Protein AF-A0A8E2W690-F1 (afdb_monomer)

pLDDT: mean 85.01, std 10.78, range [43.75, 97.69]

Sequence (102 aa):
MLWRWHQLIIEHADDLAAILTVEMGKPLAEAKSEVSHAAAYLQWYAKEANRIYGETIPPPSTDRGMLVIKQPIGVVGTITLRNFPASMVARKSHRHWRRAAP

Nearest PDB structures (foldseek):
  2w8n-assembly1_A  TM=9.877E-01  e=9.210E-08  Homo sapiens
  2w8p-assembly1_A  TM=9.748E-01  e=3.206E-07  Homo sapiens
  6fjx-assembly1_A  TM=9.584E-01  e=8.029E-05  Thermus thermophilus HB27
  6v0z-assembly1_B  TM=9.454E-01  e=9.166E-04  Homo sapiens
  2jg7-assembly1_A  TM=9.471E-01  e=9.727E-04  Acanthopagrus schlegelii

Secondary structure (DSSP, 8-state):
-HHHHHHHHHHTHHHHHHHHHHHH---HHHHHHHHHHHHHHHHHHHHHGGG---EEEPPSSTT--EEEEEEE---------SSSHHHHHHHHTS--EEEE--

Solvent-accessible surface area (backbone atoms only — not comparable to full-atom values): 6039 Å² total; per-residue (Å²): 110,48,55,59,52,24,49,53,45,62,76,42,32,66,61,53,11,50,51,46,18,71,78,68,70,46,59,56,71,58,27,39,52,39,47,52,51,18,29,49,42,31,47,50,48,48,60,49,68,80,62,78,67,61,50,78,48,89,50,97,48,96,88,56,86,41,61,34,46,69,42,73,72,68,92,80,90,86,89,72,64,80,92,48,52,61,34,47,50,38,61,62,74,70,85,51,71,40,87,44,74,124

Structure (mmCIF, N/CA/C/O backbone):
data_AF-A0A8E2W690-F1
#
_entry.id   AF-A0A8E2W690-F1
#
loop_
_atom_site.group_PDB
_atom_site.id
_atom_site.type_symbol
_atom_site.label_atom_id
_atom_site.label_alt_id
_atom_site.label_comp_id
_atom_site.label_asym_id
_atom_site.label_entity_id
_atom_site.label_seq_id
_atom_site.pdbx_PDB_ins_code
_atom_site.Cartn_x
_atom_site.Cartn_y
_atom_site.Cartn_z
_atom_site.occupancy
_atom_site.B_iso_or_equiv
_atom_site.auth_seq_id
_atom_site.auth_comp_id
_atom_site.auth_asym_id
_atom_site.auth_atom_id
_atom_site.pdbx_PDB_model_num
ATOM 1 N N . MET A 1 1 ? -7.197 -9.230 4.406 1.00 88.19 1 MET A N 1
ATOM 2 C CA . MET A 1 1 ? -7.278 -8.630 3.053 1.00 88.19 1 MET A CA 1
ATOM 3 C C . MET A 1 1 ? -6.104 -7.693 2.758 1.00 88.19 1 MET A C 1
ATOM 5 O O . MET A 1 1 ? -5.324 -8.029 1.881 1.00 88.19 1 MET A O 1
ATOM 9 N N . LEU A 1 2 ? -5.901 -6.599 3.514 1.00 90.88 2 LEU A N 1
ATOM 10 C CA . LEU A 1 2 ? -4.799 -5.637 3.280 1.00 90.88 2 LEU A CA 1
ATOM 11 C C . LEU A 1 2 ? -3.396 -6.269 3.289 1.00 90.88 2 LEU A C 1
ATOM 13 O O . LEU A 1 2 ? -2.558 -5.906 2.472 1.00 90.88 2 LEU A O 1
ATOM 17 N N . TRP A 1 3 ? -3.159 -7.261 4.154 1.00 92.56 3 TRP A N 1
ATOM 18 C CA . TRP A 1 3 ? -1.880 -7.979 4.180 1.00 92.56 3 TRP A CA 1
ATOM 19 C C . TRP A 1 3 ? -1.598 -8.745 2.888 1.00 92.56 3 TRP A C 1
ATOM 21 O O . TRP A 1 3 ? -0.496 -8.684 2.360 1.00 92.56 3 TRP A O 1
ATOM 31 N N . ARG A 1 4 ? -2.618 -9.413 2.339 1.00 93.88 4 ARG A N 1
ATOM 32 C CA . ARG A 1 4 ?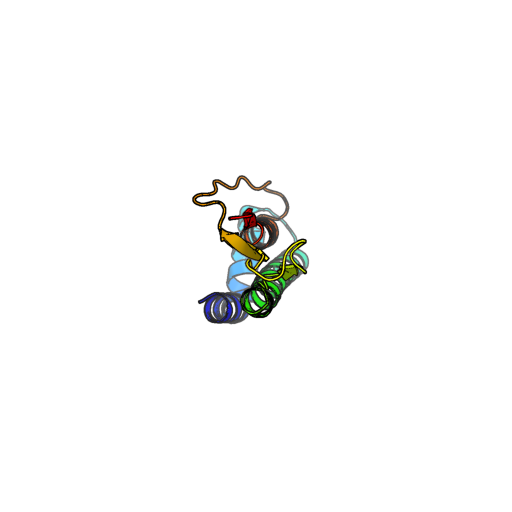 -2.510 -10.131 1.066 1.00 93.88 4 ARG A CA 1
ATOM 33 C C . ARG A 1 4 ? -2.243 -9.168 -0.087 1.00 93.88 4 ARG A C 1
ATOM 35 O O . ARG A 1 4 ? -1.438 -9.477 -0.950 1.00 93.88 4 ARG A O 1
ATOM 42 N N . TRP A 1 5 ? -2.875 -7.994 -0.072 1.00 92.56 5 TRP A N 1
ATOM 43 C CA . TRP A 1 5 ? -2.616 -6.968 -1.079 1.00 92.56 5 TRP A CA 1
ATOM 44 C C . TRP A 1 5 ? -1.178 -6.444 -1.000 1.00 92.56 5 TRP A C 1
ATOM 46 O O . TRP A 1 5 ? -0.504 -6.389 -2.020 1.00 92.56 5 TRP A O 1
ATOM 56 N N . HIS A 1 6 ? -0.674 -6.153 0.203 1.00 93.62 6 HIS A N 1
ATOM 57 C CA . HIS A 1 6 ? 0.735 -5.802 0.403 1.00 93.62 6 HIS A CA 1
ATOM 58 C C . HIS A 1 6 ? 1.684 -6.860 -0.185 1.00 93.62 6 HIS A C 1
A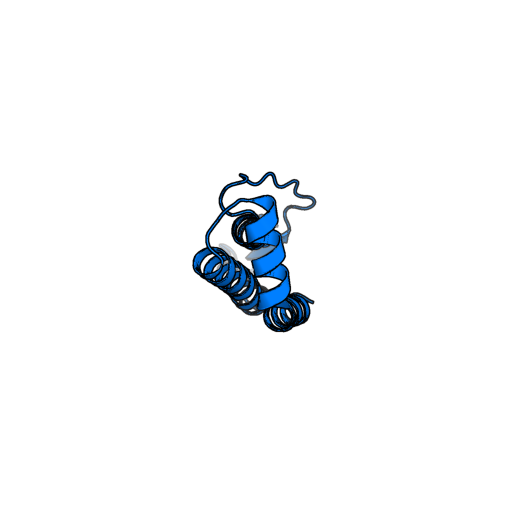TOM 60 O O . HIS A 1 6 ? 2.591 -6.498 -0.925 1.00 93.62 6 HIS A O 1
ATOM 66 N N . GLN A 1 7 ? 1.450 -8.149 0.094 1.00 96.00 7 GLN A N 1
ATOM 67 C CA . GLN A 1 7 ? 2.282 -9.237 -0.438 1.00 96.00 7 GLN A CA 1
ATOM 68 C C . GLN A 1 7 ? 2.283 -9.266 -1.971 1.00 96.00 7 GLN A C 1
ATOM 70 O O . GLN A 1 7 ? 3.351 -9.314 -2.565 1.00 96.00 7 GLN A O 1
ATOM 75 N N . LEU A 1 8 ? 1.113 -9.132 -2.605 1.00 96.38 8 LEU A N 1
ATOM 76 C CA . LEU A 1 8 ? 1.005 -9.100 -4.068 1.00 96.38 8 LEU A CA 1
ATOM 77 C C . LEU A 1 8 ? 1.736 -7.901 -4.691 1.00 96.38 8 LEU A C 1
ATOM 79 O O . LEU A 1 8 ? 2.330 -8.033 -5.754 1.00 96.38 8 LEU A O 1
ATOM 83 N N . ILE A 1 9 ? 1.726 -6.732 -4.041 1.00 94.88 9 ILE A N 1
ATOM 84 C CA . ILE A 1 9 ? 2.490 -5.574 -4.536 1.00 94.88 9 ILE A CA 1
ATOM 85 C C . ILE A 1 9 ? 3.996 -5.846 -4.472 1.00 94.88 9 ILE A C 1
ATOM 87 O O . ILE A 1 9 ? 4.710 -5.457 -5.389 1.00 94.88 9 ILE A O 1
ATOM 91 N N . ILE A 1 10 ? 4.479 -6.489 -3.405 1.00 96.06 10 ILE A N 1
ATOM 92 C CA . ILE A 1 10 ? 5.899 -6.842 -3.274 1.00 96.06 10 ILE A CA 1
ATOM 93 C C . ILE A 1 10 ? 6.294 -7.905 -4.304 1.00 96.06 10 ILE A C 1
ATOM 95 O O . ILE A 1 10 ? 7.332 -7.765 -4.942 1.00 96.06 10 ILE A O 1
ATOM 99 N N . GLU A 1 11 ? 5.458 -8.927 -4.492 1.00 97.69 11 GLU A N 1
ATOM 100 C CA . GLU A 1 11 ? 5.675 -10.003 -5.466 1.00 97.69 11 GLU A CA 1
ATOM 101 C C . GLU A 1 11 ? 5.787 -9.468 -6.901 1.00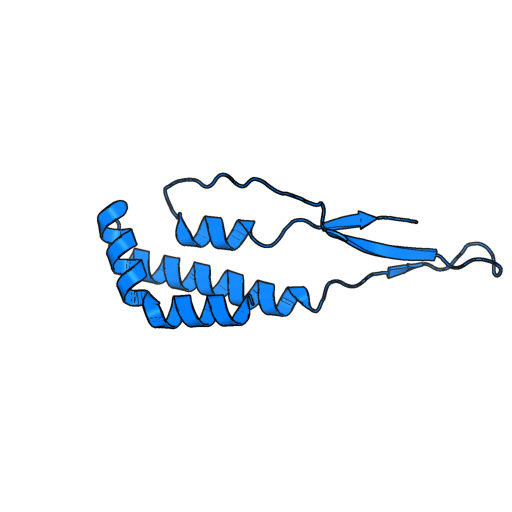 97.69 11 GLU A C 1
ATOM 103 O O . GLU A 1 11 ? 6.660 -9.895 -7.650 1.00 97.69 11 GLU A O 1
ATOM 108 N N . HIS A 1 12 ? 4.968 -8.475 -7.255 1.00 96.75 12 HIS A N 1
ATOM 109 C CA . HIS A 1 12 ? 4.937 -7.867 -8.589 1.00 96.75 12 HIS A CA 1
ATOM 110 C C . HIS A 1 12 ? 5.615 -6.489 -8.653 1.00 96.75 12 HIS A C 1
ATOM 112 O O . HIS A 1 12 ? 5.302 -5.681 -9.528 1.00 96.75 12 HIS A O 1
ATOM 118 N N . ALA A 1 13 ? 6.527 -6.178 -7.725 1.00 95.00 13 ALA A N 1
ATOM 119 C CA . ALA A 1 13 ? 7.071 -4.826 -7.595 1.00 95.00 13 ALA A CA 1
ATOM 120 C C . ALA A 1 13 ? 7.808 -4.342 -8.854 1.00 95.00 13 ALA A C 1
ATOM 122 O O . ALA A 1 13 ? 7.701 -3.170 -9.221 1.00 95.00 13 ALA A O 1
ATOM 123 N N . ASP A 1 14 ? 8.529 -5.243 -9.522 1.00 95.19 14 ASP A N 1
ATOM 124 C CA . ASP A 1 14 ? 9.287 -4.928 -10.732 1.00 95.19 14 ASP A CA 1
ATOM 125 C C . ASP A 1 14 ? 8.371 -4.662 -11.933 1.00 95.19 14 ASP A C 1
ATOM 127 O O . ASP A 1 14 ? 8.563 -3.662 -12.629 1.00 95.19 14 ASP A O 1
ATOM 131 N N . ASP A 1 15 ? 7.333 -5.481 -12.121 1.00 96.81 15 ASP A N 1
ATOM 132 C CA . ASP A 1 15 ? 6.340 -5.299 -13.185 1.00 96.81 15 ASP A CA 1
ATOM 133 C C . ASP A 1 15 ? 5.562 -3.991 -12.993 1.00 96.81 15 ASP A C 1
ATOM 135 O O . ASP A 1 15 ? 5.403 -3.196 -13.921 1.00 96.81 15 ASP A O 1
ATOM 139 N N . LEU A 1 16 ? 5.130 -3.716 -11.758 1.00 95.25 16 LEU A N 1
ATOM 140 C CA . LEU A 1 16 ? 4.430 -2.479 -11.407 1.00 95.25 16 LEU A CA 1
ATOM 141 C C . LEU A 1 16 ? 5.316 -1.246 -11.615 1.00 95.25 16 LEU A C 1
ATOM 143 O O . LEU A 1 16 ? 4.839 -0.218 -12.095 1.00 95.25 16 LEU A O 1
ATOM 147 N N . ALA A 1 17 ? 6.606 -1.335 -11.283 1.00 95.56 17 ALA A N 1
ATOM 148 C CA . ALA A 1 17 ? 7.545 -0.247 -11.523 1.00 95.56 17 ALA A CA 1
ATOM 149 C C . ALA A 1 17 ? 7.779 -0.016 -13.023 1.00 95.56 17 ALA A C 1
ATOM 151 O O . ALA A 1 17 ? 7.846 1.135 -13.451 1.00 95.56 17 ALA A O 1
ATOM 152 N N . ALA A 1 18 ? 7.854 -1.082 -13.825 1.00 96.31 18 ALA A N 1
ATOM 153 C CA . ALA A 1 18 ? 7.975 -0.978 -15.275 1.00 96.31 18 ALA A CA 1
ATOM 154 C C . ALA A 1 18 ? 6.749 -0.289 -15.895 1.00 96.31 18 ALA A C 1
ATOM 156 O O . ALA A 1 18 ? 6.912 0.649 -16.676 1.00 96.31 18 ALA A O 1
ATOM 157 N N . ILE A 1 19 ? 5.535 -0.682 -15.488 1.00 95.06 19 ILE A N 1
ATOM 158 C CA . ILE A 1 19 ? 4.287 -0.031 -15.917 1.00 95.06 19 ILE A CA 1
ATOM 159 C C . ILE A 1 19 ? 4.303 1.455 -15.542 1.00 95.06 19 ILE A C 1
ATOM 161 O O . ILE A 1 19 ? 4.107 2.306 -16.408 1.00 95.06 19 ILE A O 1
ATOM 165 N N . LEU A 1 20 ? 4.620 1.786 -14.284 1.00 93.19 20 LEU A N 1
ATOM 166 C CA . LEU A 1 20 ? 4.707 3.178 -13.830 1.00 93.19 20 LEU A CA 1
ATOM 167 C C . LEU A 1 20 ? 5.721 3.989 -14.638 1.00 93.19 20 LEU A C 1
ATOM 169 O O . LEU A 1 20 ? 5.455 5.141 -14.968 1.00 93.19 20 LEU A O 1
ATOM 173 N N . THR A 1 21 ? 6.877 3.415 -14.961 1.00 94.62 21 THR A N 1
ATOM 174 C CA . THR A 1 21 ? 7.880 4.077 -15.799 1.00 94.62 21 THR A CA 1
ATOM 175 C C . THR A 1 21 ? 7.358 4.333 -17.210 1.00 94.62 21 THR A C 1
ATOM 177 O O . THR A 1 21 ? 7.547 5.438 -17.714 1.00 94.62 21 THR A O 1
ATOM 180 N N . VAL A 1 22 ? 6.669 3.370 -17.829 1.00 94.75 22 VAL A N 1
ATOM 181 C CA . VAL A 1 22 ? 6.103 3.525 -19.180 1.00 94.75 22 VAL A CA 1
ATOM 182 C C . VAL A 1 22 ? 4.990 4.575 -19.208 1.00 94.75 22 VAL A C 1
ATOM 184 O O . VAL A 1 22 ? 4.961 5.412 -20.106 1.00 94.75 22 VAL A O 1
ATOM 187 N N . GLU A 1 23 ? 4.099 4.578 -18.218 1.00 91.62 23 GLU A N 1
ATOM 188 C 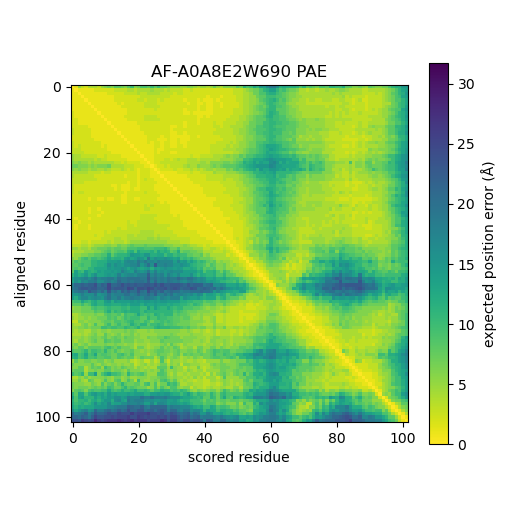CA . GLU A 1 23 ? 2.964 5.508 -18.171 1.00 91.62 23 GLU A CA 1
ATOM 189 C C . GLU A 1 23 ? 3.373 6.941 -17.795 1.00 91.62 23 GLU A C 1
ATOM 191 O O . GLU A 1 23 ? 2.797 7.912 -18.290 1.00 91.62 23 GLU A O 1
ATOM 196 N N . MET A 1 24 ? 4.354 7.088 -16.899 1.00 87.94 24 MET A N 1
ATOM 197 C CA . MET A 1 24 ? 4.720 8.381 -16.307 1.00 87.94 24 MET A CA 1
ATOM 198 C C . MET A 1 24 ? 6.003 8.990 -16.866 1.00 87.94 24 MET A C 1
ATOM 200 O O . MET A 1 24 ? 6.238 10.181 -16.662 1.00 87.94 24 MET A O 1
ATOM 204 N N . GLY A 1 25 ? 6.859 8.190 -17.503 1.00 89.75 25 GLY A N 1
ATOM 205 C CA . GLY A 1 25 ? 8.195 8.598 -17.940 1.00 89.75 25 GLY A CA 1
ATOM 206 C C . GLY A 1 25 ? 9.208 8.774 -16.802 1.00 89.75 25 GLY A C 1
ATOM 207 O O . GLY A 1 25 ? 10.278 9.338 -17.022 1.00 89.75 25 GLY A O 1
ATOM 208 N N . LYS A 1 26 ? 8.892 8.327 -15.577 1.00 90.62 26 LYS A N 1
ATOM 209 C CA . LYS A 1 26 ? 9.803 8.432 -14.426 1.00 90.62 26 LYS A CA 1
ATOM 210 C C . LYS A 1 26 ? 10.892 7.350 -14.465 1.00 90.62 26 LYS A C 1
ATOM 212 O O . LYS A 1 26 ? 10.603 6.232 -14.904 1.00 90.62 26 LYS A O 1
ATOM 217 N N . PRO A 1 27 ? 12.114 7.615 -13.964 1.00 95.25 27 PRO A N 1
ATOM 218 C CA . PRO A 1 27 ? 13.165 6.604 -13.895 1.00 95.25 27 PRO A CA 1
ATOM 219 C C . PRO A 1 27 ? 12.715 5.353 -13.130 1.00 95.25 27 PRO A C 1
ATOM 221 O O . PRO A 1 27 ? 12.051 5.456 -12.098 1.00 95.25 27 PRO A O 1
ATOM 224 N N . LEU A 1 28 ? 13.131 4.168 -13.588 1.00 93.81 28 LEU A N 1
ATOM 225 C CA . LEU A 1 28 ? 12.730 2.889 -12.984 1.00 93.81 28 LEU A CA 1
ATOM 226 C C . LEU A 1 28 ? 13.057 2.808 -11.485 1.00 93.81 28 LEU A C 1
ATOM 228 O O . LEU A 1 28 ? 12.274 2.278 -10.703 1.00 93.81 28 LEU A O 1
ATOM 232 N N . ALA A 1 29 ? 14.192 3.371 -11.066 1.00 93.81 29 ALA A N 1
ATOM 233 C CA . ALA A 1 29 ? 14.574 3.424 -9.656 1.00 93.81 29 ALA A CA 1
ATOM 234 C C . ALA A 1 29 ? 13.572 4.229 -8.805 1.00 93.81 29 ALA A C 1
ATOM 236 O O . ALA A 1 29 ? 13.227 3.820 -7.696 1.00 93.81 29 ALA A O 1
ATOM 237 N N . GLU A 1 30 ? 13.063 5.340 -9.340 1.00 92.69 30 GLU A N 1
ATOM 238 C CA . GLU A 1 30 ? 12.041 6.152 -8.678 1.00 92.69 30 GLU A CA 1
ATOM 239 C C . GLU A 1 30 ? 10.700 5.408 -8.629 1.00 92.69 30 GLU A C 1
ATOM 241 O O . GLU A 1 30 ? 10.062 5.356 -7.577 1.00 92.69 30 GLU A O 1
ATOM 246 N N . ALA A 1 31 ? 10.305 4.756 -9.729 1.00 93.06 31 ALA A N 1
ATOM 247 C CA . ALA A 1 31 ? 9.096 3.937 -9.778 1.00 93.06 31 ALA A CA 1
ATOM 248 C C . ALA A 1 31 ? 9.126 2.798 -8.742 1.00 93.06 31 ALA A C 1
ATOM 250 O O . ALA A 1 31 ? 8.162 2.620 -7.996 1.00 93.06 31 ALA A O 1
ATOM 251 N N . LYS A 1 32 ? 10.251 2.081 -8.613 1.00 94.25 32 LYS A N 1
ATOM 252 C CA . LYS A 1 32 ? 10.430 1.032 -7.593 1.00 94.25 32 LYS A CA 1
ATOM 253 C C . LYS A 1 32 ? 10.316 1.573 -6.168 1.00 94.25 32 LYS A C 1
ATOM 255 O O . LYS A 1 32 ? 9.695 0.935 -5.312 1.00 94.25 32 LYS A O 1
ATOM 260 N N . SER A 1 33 ? 10.886 2.752 -5.905 1.00 93.19 33 SER A N 1
ATOM 261 C CA . SER A 1 33 ? 10.743 3.417 -4.605 1.00 93.19 33 SER A CA 1
ATOM 262 C C . SER A 1 33 ? 9.279 3.756 -4.314 1.00 93.19 33 SER A C 1
ATOM 264 O O . SER A 1 33 ? 8.796 3.519 -3.206 1.00 93.19 33 SER A O 1
ATOM 266 N N . GLU A 1 34 ? 8.533 4.237 -5.310 1.00 93.75 34 GLU A N 1
ATOM 267 C CA . GLU A 1 34 ? 7.112 4.543 -5.153 1.00 93.75 34 GLU A CA 1
ATOM 268 C C . GLU A 1 34 ? 6.266 3.297 -4.853 1.00 93.75 34 GLU A C 1
ATOM 270 O O . GLU A 1 34 ? 5.456 3.322 -3.923 1.00 93.75 34 GLU A O 1
ATOM 275 N N . VAL A 1 35 ? 6.464 2.205 -5.597 1.00 94.25 35 VAL A N 1
ATOM 276 C CA . VAL A 1 35 ? 5.761 0.929 -5.368 1.00 94.25 35 VAL A CA 1
ATOM 277 C C . VAL A 1 35 ? 6.047 0.403 -3.961 1.00 94.25 35 VAL A C 1
ATOM 279 O O . VAL A 1 35 ? 5.128 0.015 -3.236 1.00 94.25 35 VAL A O 1
ATOM 282 N N . SER A 1 36 ? 7.308 0.475 -3.530 1.00 93.19 36 SER A N 1
ATOM 283 C CA . SER A 1 36 ? 7.717 0.074 -2.180 1.00 93.19 36 SER A CA 1
ATOM 284 C C . SER A 1 36 ? 7.037 0.926 -1.102 1.00 93.19 36 SER A C 1
ATOM 286 O O . SER A 1 36 ? 6.526 0.394 -0.113 1.00 93.19 36 SER A O 1
ATOM 288 N N . HIS A 1 37 ? 6.951 2.245 -1.303 1.00 91.62 37 HIS A N 1
ATOM 289 C CA . HIS A 1 37 ? 6.217 3.135 -0.402 1.00 91.62 37 HIS A CA 1
ATOM 290 C C . HIS A 1 37 ? 4.715 2.822 -0.364 1.00 91.62 37 HIS A C 1
ATOM 292 O O . HIS A 1 37 ? 4.116 2.811 0.714 1.00 91.62 37 HIS A O 1
ATOM 298 N N . ALA A 1 38 ? 4.098 2.528 -1.512 1.00 90.81 38 ALA A N 1
ATOM 299 C CA . ALA A 1 38 ? 2.697 2.119 -1.583 1.00 90.81 38 ALA A CA 1
ATOM 300 C C . ALA A 1 38 ? 2.446 0.829 -0.779 1.00 90.81 38 ALA A C 1
ATOM 302 O O . ALA A 1 38 ? 1.514 0.767 0.030 1.00 90.81 38 ALA A O 1
ATOM 303 N N . ALA A 1 39 ? 3.322 -0.169 -0.926 1.00 93.50 39 ALA A N 1
ATOM 304 C CA . ALA A 1 39 ? 3.264 -1.406 -0.155 1.00 93.50 39 ALA A CA 1
ATOM 305 C C . ALA A 1 39 ? 3.425 -1.152 1.354 1.00 93.50 39 ALA A C 1
ATOM 307 O O . ALA A 1 39 ? 2.697 -1.747 2.155 1.00 93.50 39 ALA A O 1
ATOM 308 N N . ALA A 1 40 ? 4.334 -0.258 1.754 1.00 91.62 40 ALA A N 1
ATOM 309 C CA . ALA A 1 40 ? 4.562 0.092 3.155 1.00 91.62 40 ALA A CA 1
ATOM 310 C C . ALA A 1 40 ? 3.320 0.719 3.811 1.00 91.62 40 ALA A C 1
ATOM 312 O O . ALA A 1 40 ? 2.973 0.355 4.939 1.00 91.62 40 ALA A O 1
ATOM 313 N N . TYR A 1 41 ? 2.597 1.590 3.095 1.00 90.75 41 TYR A N 1
ATOM 314 C CA . TYR A 1 41 ? 1.328 2.144 3.575 1.00 90.75 41 TYR A CA 1
ATOM 315 C C . TYR A 1 41 ? 0.306 1.044 3.876 1.00 90.75 41 TYR A C 1
ATOM 317 O O . TYR A 1 41 ? -0.245 1.007 4.976 1.00 90.75 41 TYR A O 1
ATOM 325 N N . LEU A 1 42 ? 0.095 0.105 2.948 1.00 90.62 42 LEU A N 1
ATOM 326 C CA . LEU A 1 42 ? -0.841 -1.006 3.154 1.00 90.62 42 LEU A CA 1
ATOM 327 C C . LEU A 1 42 ? -0.441 -1.903 4.326 1.00 90.62 42 LEU A C 1
ATOM 329 O O . LEU A 1 42 ? -1.304 -2.323 5.100 1.00 90.62 42 LEU A O 1
ATOM 333 N N . GLN A 1 43 ? 0.856 -2.172 4.487 1.00 92.81 43 GLN A N 1
ATOM 334 C CA . GLN A 1 43 ? 1.364 -2.927 5.627 1.00 92.81 43 GLN A CA 1
ATOM 335 C C . GLN A 1 43 ? 1.072 -2.207 6.949 1.00 92.81 43 GLN A C 1
ATOM 337 O O . GLN A 1 43 ? 0.639 -2.845 7.912 1.00 92.81 43 GLN A O 1
ATOM 342 N N . TRP A 1 44 ? 1.290 -0.893 7.010 1.00 90.19 44 TRP A N 1
ATOM 343 C CA . TRP A 1 44 ? 0.994 -0.112 8.207 1.00 90.19 44 TRP A CA 1
ATOM 344 C C . TRP A 1 44 ? -0.513 -0.104 8.501 1.00 90.19 44 TRP A C 1
ATOM 346 O O . TRP A 1 44 ? -0.915 -0.413 9.620 1.00 90.19 44 TRP A O 1
ATOM 356 N N . TYR A 1 45 ? -1.361 0.112 7.489 1.00 88.19 45 TYR A N 1
ATOM 357 C CA . TYR A 1 45 ? -2.822 0.090 7.641 1.00 88.19 45 TYR A CA 1
ATOM 358 C C . TYR A 1 45 ? -3.368 -1.267 8.071 1.00 88.19 45 TYR A C 1
ATOM 360 O O . TYR A 1 45 ? -4.304 -1.319 8.865 1.00 88.19 45 TYR A O 1
ATOM 368 N N . ALA A 1 46 ? -2.784 -2.366 7.592 1.00 89.19 46 ALA A N 1
ATOM 369 C CA . ALA A 1 46 ? -3.157 -3.706 8.032 1.00 89.19 46 ALA A CA 1
ATOM 370 C C . ALA A 1 46 ? -2.907 -3.908 9.534 1.00 89.19 46 ALA A C 1
ATOM 372 O O . ALA A 1 46 ? -3.699 -4.570 10.200 1.00 89.19 46 ALA A O 1
ATOM 373 N N . LYS A 1 47 ? -1.828 -3.322 10.069 1.00 87.69 47 LYS A N 1
ATOM 374 C CA . LYS A 1 47 ? -1.524 -3.351 11.507 1.00 87.69 47 LYS A CA 1
ATOM 375 C C . LYS A 1 47 ? -2.446 -2.416 12.288 1.00 87.69 47 LYS A C 1
ATOM 377 O O . LYS A 1 47 ? -2.940 -2.793 13.346 1.00 87.69 47 LYS A O 1
ATOM 382 N N . GLU A 1 48 ? -2.698 -1.225 11.753 1.00 86.94 48 GLU A N 1
ATOM 383 C CA . GLU A 1 48 ? -3.505 -0.204 12.421 1.00 86.94 48 GLU A CA 1
ATOM 384 C C . GLU A 1 48 ? -5.003 -0.531 12.442 1.00 86.94 48 GLU A C 1
ATOM 386 O O . GLU A 1 48 ? -5.707 -0.147 13.371 1.00 86.94 48 GLU A O 1
ATOM 391 N N . ALA A 1 49 ? -5.498 -1.313 11.479 1.00 84.19 49 ALA A N 1
ATOM 392 C CA . ALA A 1 49 ? -6.886 -1.774 11.452 1.00 84.19 49 ALA A CA 1
ATOM 393 C C . ALA A 1 49 ? -7.295 -2.535 12.729 1.00 84.19 49 ALA A C 1
ATOM 395 O O . ALA A 1 49 ? -8.451 -2.469 13.136 1.00 84.19 49 ALA A O 1
ATOM 396 N N . ASN A 1 50 ? -6.344 -3.198 13.396 1.00 82.44 50 ASN A N 1
ATOM 397 C CA . ASN A 1 50 ? -6.583 -3.912 14.653 1.00 82.44 50 ASN A CA 1
ATOM 398 C C . ASN A 1 50 ? -6.502 -3.009 15.901 1.00 82.44 50 ASN A C 1
ATOM 400 O O . ASN A 1 50 ? -6.679 -3.498 17.013 1.00 82.44 50 ASN A O 1
ATOM 404 N N . ARG A 1 51 ? -6.210 -1.710 15.741 1.00 84.19 51 ARG A N 1
ATOM 405 C CA . ARG A 1 51 ? -6.002 -0.742 16.836 1.00 84.19 51 ARG A CA 1
ATOM 406 C C . ARG A 1 51 ? -7.058 0.360 16.885 1.00 84.19 51 ARG A C 1
ATOM 408 O O . ARG A 1 51 ? -6.850 1.412 17.487 1.00 84.19 51 ARG A O 1
ATOM 415 N N . ILE A 1 52 ? -8.206 0.138 16.253 1.00 81.00 52 ILE A N 1
ATOM 416 C CA . ILE A 1 52 ? -9.330 1.075 16.294 1.00 81.00 52 ILE A CA 1
ATOM 417 C C . ILE A 1 52 ? -10.054 0.901 17.635 1.00 81.00 52 ILE A C 1
ATOM 419 O O . ILE A 1 52 ? -11.046 0.183 17.740 1.00 81.00 52 ILE A O 1
ATOM 423 N N . TYR A 1 53 ? -9.524 1.540 18.676 1.00 80.88 53 TYR A N 1
ATOM 424 C CA . TYR A 1 53 ? -10.091 1.490 20.020 1.00 80.88 53 TYR A CA 1
ATOM 425 C C . TYR A 1 53 ? -11.152 2.576 20.240 1.00 80.88 53 TYR A C 1
ATOM 427 O O . TYR A 1 53 ? -11.060 3.695 19.723 1.00 80.88 53 TYR A O 1
ATOM 435 N N . GLY A 1 54 ? -12.168 2.218 21.023 1.00 80.56 54 GLY A N 1
ATOM 436 C CA . GLY A 1 54 ? -13.076 3.164 21.664 1.00 80.56 54 GLY A CA 1
ATOM 437 C C . GLY A 1 54 ? -12.509 3.696 22.984 1.00 80.56 54 GLY A C 1
ATOM 438 O O . GLY A 1 54 ? -11.433 3.288 23.417 1.00 80.56 54 GLY A O 1
ATOM 439 N N . GLU A 1 55 ? -13.247 4.590 23.633 1.00 83.69 55 GLU A N 1
ATOM 440 C CA . GLU A 1 55 ? -12.908 5.148 24.949 1.00 83.69 55 GLU A CA 1
ATOM 441 C C . GLU A 1 55 ? -14.109 4.983 25.889 1.00 83.69 55 GLU A C 1
ATOM 443 O O . GLU A 1 55 ? -15.233 5.309 25.511 1.00 83.69 55 GLU A O 1
ATOM 448 N N . THR A 1 56 ? -13.889 4.506 27.115 1.00 81.69 56 THR A N 1
ATOM 449 C CA . THR A 1 56 ? -14.905 4.542 28.180 1.00 81.69 56 THR A CA 1
ATOM 450 C C . THR A 1 56 ? -14.670 5.790 29.019 1.00 81.69 56 THR A C 1
ATOM 452 O O . THR A 1 56 ? -13.563 6.000 29.515 1.00 81.69 56 THR A O 1
ATOM 455 N N . ILE A 1 57 ? -15.693 6.626 29.169 1.00 82.31 57 ILE A N 1
ATOM 456 C CA . ILE A 1 57 ? -15.606 7.896 29.896 1.00 82.31 57 ILE A CA 1
ATOM 457 C C . ILE A 1 57 ? -16.273 7.723 31.268 1.00 82.31 57 ILE A C 1
ATOM 459 O O . ILE A 1 57 ? -17.357 7.135 31.332 1.00 82.31 57 ILE A O 1
ATOM 463 N N . PRO A 1 58 ? -15.669 8.226 32.363 1.00 80.94 58 PRO A N 1
ATOM 464 C CA . PRO A 1 58 ? -16.321 8.251 33.665 1.00 80.94 58 PRO A CA 1
ATOM 465 C C . PRO A 1 58 ? -17.654 9.015 33.589 1.00 80.94 58 PRO A C 1
ATOM 467 O O . PRO A 1 58 ? -17.664 10.183 33.190 1.00 80.94 58 PRO A O 1
ATOM 470 N N . PRO A 1 59 ? -18.778 8.378 33.942 1.00 80.62 59 PRO A N 1
ATOM 471 C CA . PRO A 1 59 ? -20.084 9.014 33.910 1.00 80.62 59 PRO A CA 1
ATOM 472 C C . PRO A 1 59 ? -20.236 9.998 35.089 1.00 80.62 59 PRO A C 1
ATOM 474 O O . PRO A 1 59 ? -19.703 9.743 36.171 1.00 80.62 59 PRO A O 1
ATOM 477 N N . PRO A 1 60 ? -20.999 11.099 34.938 1.00 78.94 60 PRO A N 1
ATOM 478 C CA . PRO A 1 60 ? -21.304 12.010 36.047 1.00 78.94 60 PRO A CA 1
ATOM 479 C C . PRO A 1 60 ? -22.172 11.381 37.150 1.00 78.94 60 PRO A C 1
ATOM 481 O O . PRO A 1 60 ? -22.210 11.890 38.266 1.00 78.94 60 PRO A O 1
ATOM 484 N N . SER A 1 61 ? -22.893 10.301 36.837 1.00 79.88 61 SER A N 1
ATOM 485 C CA . SER A 1 61 ? -23.778 9.580 37.753 1.00 79.88 61 SER A CA 1
ATOM 486 C C . SER A 1 61 ? -23.526 8.070 37.675 1.00 79.88 61 SER A C 1
ATOM 488 O O . SER A 1 61 ? -23.194 7.540 36.617 1.00 79.88 61 SER A O 1
ATOM 490 N N . THR A 1 62 ? -23.666 7.362 38.799 1.00 77.31 62 THR A N 1
ATOM 491 C CA . THR A 1 62 ? -23.342 5.925 38.928 1.00 77.31 62 THR A CA 1
ATOM 492 C C . THR A 1 62 ? -24.352 4.992 38.255 1.00 77.31 62 THR A C 1
ATOM 494 O O . THR A 1 62 ? -24.139 3.783 38.217 1.00 77.31 62 THR A O 1
ATOM 497 N N . ASP A 1 63 ? -25.441 5.539 37.718 1.00 83.00 63 ASP A N 1
ATOM 498 C CA . ASP A 1 63 ? -26.529 4.813 37.061 1.00 83.00 63 ASP A CA 1
ATOM 499 C C . ASP A 1 63 ? -26.348 4.676 35.539 1.00 83.00 63 ASP A C 1
ATOM 501 O O . ASP A 1 63 ? -27.156 4.024 34.878 1.00 83.00 63 ASP A O 1
ATOM 505 N N . ARG A 1 64 ? -25.304 5.284 34.959 1.00 76.50 64 ARG A N 1
ATOM 506 C CA . ARG A 1 64 ? -25.074 5.317 33.506 1.00 76.50 64 ARG A CA 1
ATOM 507 C C . ARG A 1 64 ? -23.626 5.009 33.161 1.00 76.50 64 ARG A C 1
ATOM 509 O O . ARG A 1 64 ? -22.735 5.304 33.935 1.00 76.50 64 ARG A O 1
ATOM 516 N N . GLY A 1 65 ? -23.383 4.442 31.982 1.00 78.69 65 GLY A N 1
ATOM 517 C CA . GLY A 1 65 ? -22.044 4.282 31.407 1.00 78.69 65 GLY A CA 1
ATOM 518 C C . GLY A 1 65 ? -21.903 5.121 30.140 1.00 78.69 65 GLY A C 1
ATOM 519 O O . GLY A 1 65 ? -22.856 5.232 29.372 1.00 78.69 65 GLY A O 1
ATOM 520 N N . MET A 1 66 ? -20.726 5.705 29.907 1.00 83.06 66 MET A N 1
ATOM 521 C CA . MET A 1 66 ? -20.425 6.443 28.676 1.00 83.06 66 MET A CA 1
ATOM 522 C C . MET A 1 66 ? -19.359 5.703 27.871 1.00 83.06 66 MET A C 1
ATOM 524 O O . MET A 1 66 ? -18.237 5.507 28.340 1.00 83.06 66 MET A O 1
ATOM 528 N N . LEU A 1 67 ? -19.706 5.315 26.645 1.00 85.81 67 LEU A N 1
ATOM 529 C CA . LEU A 1 67 ? -18.810 4.640 25.711 1.00 85.81 67 LEU A CA 1
ATOM 530 C C . LEU A 1 67 ? -18.708 5.455 24.425 1.00 85.81 67 LEU A C 1
ATOM 532 O O . LEU A 1 67 ? -19.718 5.814 23.834 1.00 85.81 67 LEU A O 1
ATOM 536 N N . VAL A 1 68 ? -17.492 5.697 23.957 1.00 86.50 68 VAL A N 1
ATOM 537 C CA . VAL A 1 68 ? -17.218 6.277 22.643 1.00 86.50 68 VAL A CA 1
ATOM 538 C C . VAL A 1 68 ? -16.718 5.171 21.737 1.00 86.50 68 VAL A C 1
ATOM 540 O O . VAL A 1 68 ? -15.693 4.551 22.016 1.00 86.50 68 VAL A O 1
ATOM 543 N N .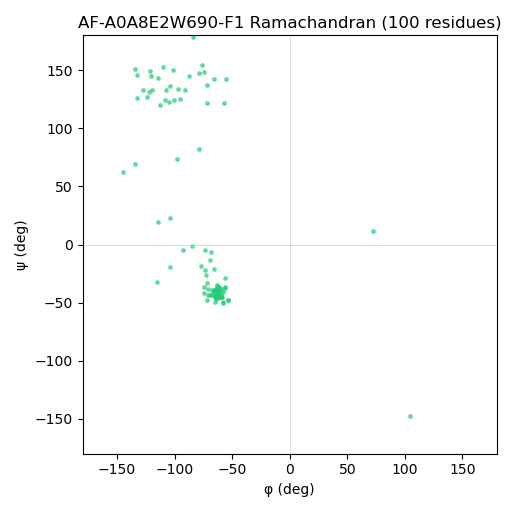 ILE A 1 69 ? -17.403 4.961 20.617 1.00 87.25 69 ILE A N 1
ATOM 544 C CA . ILE A 1 69 ? -16.976 4.018 19.584 1.00 87.25 69 ILE A CA 1
ATOM 545 C C . ILE A 1 69 ? -16.518 4.763 18.329 1.00 87.25 69 ILE A C 1
ATOM 547 O O . ILE A 1 69 ? -16.937 5.884 18.026 1.00 87.25 69 ILE A O 1
ATOM 551 N N . LYS A 1 70 ? -15.614 4.134 17.581 1.00 84.00 70 LYS A N 1
ATOM 552 C CA . LYS A 1 70 ? -15.151 4.621 16.281 1.00 84.00 70 LYS A CA 1
ATOM 553 C C . LYS A 1 70 ? -15.875 3.841 15.198 1.00 84.00 70 LYS A C 1
ATOM 555 O O . LYS A 1 70 ? -15.817 2.616 15.181 1.00 84.00 70 LYS A O 1
ATOM 560 N N . GLN A 1 71 ? -16.541 4.552 14.299 1.00 84.19 71 GLN A N 1
ATOM 561 C CA . GLN A 1 71 ? -17.302 3.947 13.209 1.00 84.19 71 GLN A CA 1
ATOM 562 C C . GLN A 1 71 ? -16.788 4.428 11.850 1.00 84.19 71 GLN A C 1
ATOM 564 O O . GLN A 1 71 ? -16.269 5.553 11.749 1.00 84.19 71 GLN A O 1
ATOM 569 N N . PRO A 1 72 ? -16.882 3.579 10.809 1.00 85.56 72 PRO A N 1
ATOM 570 C CA . PRO A 1 72 ? -16.488 3.975 9.466 1.00 85.56 72 PRO A CA 1
ATOM 571 C C . PRO A 1 72 ? -17.429 5.075 8.981 1.00 85.56 72 PRO A C 1
ATOM 573 O O . PRO A 1 72 ? -18.627 5.039 9.252 1.00 85.56 72 PRO A O 1
ATOM 576 N N . ILE A 1 73 ? -16.902 6.059 8.251 1.00 86.50 73 ILE A N 1
ATOM 577 C CA . ILE A 1 73 ? -17.713 7.188 7.763 1.00 86.50 73 ILE A CA 1
ATOM 578 C C . ILE A 1 73 ? -18.725 6.781 6.674 1.00 86.50 73 ILE A C 1
ATOM 580 O O . ILE A 1 73 ? -19.609 7.565 6.346 1.00 86.50 73 ILE A O 1
ATOM 584 N N . GLY A 1 74 ? -18.578 5.581 6.103 1.00 89.06 74 GLY A N 1
ATOM 585 C CA . GLY A 1 74 ? -19.354 5.090 4.967 1.00 89.06 74 GLY A CA 1
ATOM 586 C C . GLY A 1 74 ? -18.553 5.110 3.664 1.00 89.06 74 GLY A C 1
ATOM 587 O O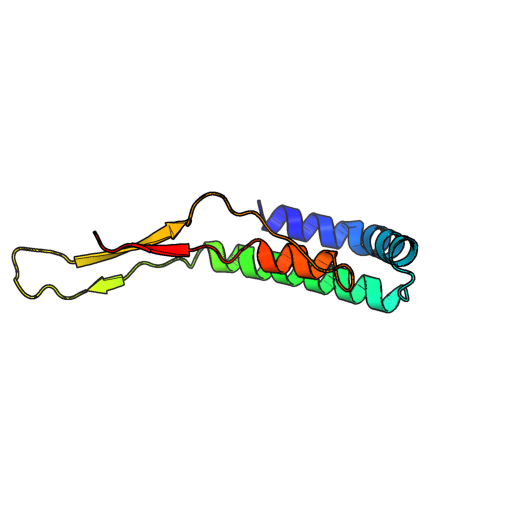 . GLY A 1 74 ? -17.341 4.890 3.666 1.00 89.06 74 GLY A O 1
ATOM 588 N N . VAL A 1 75 ? -19.243 5.343 2.546 1.00 88.94 75 VAL A N 1
ATOM 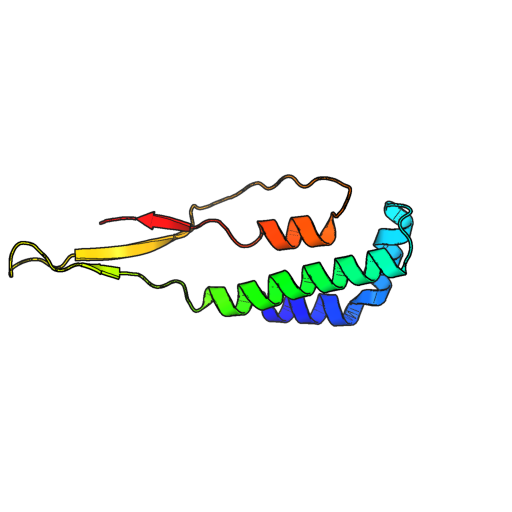589 C CA . VAL A 1 75 ? -18.655 5.350 1.198 1.00 88.94 75 VAL A CA 1
ATOM 590 C C . VAL A 1 75 ? -17.788 6.592 0.991 1.00 88.94 75 VAL A C 1
ATOM 592 O O . VAL A 1 75 ? -18.177 7.701 1.355 1.00 88.94 75 VAL A O 1
ATOM 595 N N . VAL A 1 76 ? -16.620 6.410 0.370 1.00 86.88 76 VAL A N 1
ATOM 596 C CA . VAL A 1 76 ? -15.664 7.488 0.100 1.00 86.88 76 VAL A CA 1
ATOM 597 C C . VAL A 1 76 ? -15.190 7.427 -1.347 1.00 86.88 76 VAL A C 1
ATOM 599 O O . VAL A 1 76 ? -14.660 6.410 -1.785 1.00 86.88 76 VAL A O 1
ATOM 602 N N . GLY A 1 77 ? -15.326 8.542 -2.067 1.00 86.38 77 GLY A N 1
ATOM 603 C CA . GLY A 1 77 ? -14.673 8.762 -3.357 1.00 86.38 77 GLY A CA 1
ATOM 604 C C . GLY A 1 77 ? -13.314 9.441 -3.180 1.00 86.38 77 GLY A C 1
ATOM 605 O O . GLY A 1 77 ? -13.197 10.431 -2.455 1.00 86.38 77 GLY A O 1
ATOM 606 N N . THR A 1 78 ? -12.278 8.931 -3.846 1.00 85.25 78 THR A N 1
ATOM 607 C CA . THR A 1 78 ? -10.915 9.471 -3.744 1.00 85.25 78 THR A CA 1
ATOM 608 C C . THR A 1 78 ? -10.364 9.853 -5.110 1.00 85.25 78 THR A C 1
ATOM 610 O O . THR A 1 78 ? -10.307 9.018 -6.004 1.00 85.25 78 THR A O 1
ATOM 613 N N . ILE A 1 79 ? -9.890 11.094 -5.243 1.00 85.62 79 ILE A N 1
ATOM 614 C CA . ILE A 1 79 ? -9.168 11.585 -6.425 1.00 85.62 79 ILE A CA 1
ATOM 615 C C . ILE A 1 79 ? -7.689 11.745 -6.059 1.00 85.62 79 ILE A C 1
ATOM 617 O O . ILE A 1 79 ? -7.364 12.301 -4.999 1.00 85.62 79 ILE A O 1
ATOM 621 N N . THR A 1 80 ? -6.798 11.243 -6.914 1.00 82.75 80 THR A N 1
ATOM 622 C CA . THR A 1 80 ? -5.339 11.297 -6.748 1.00 82.75 80 THR A CA 1
ATOM 623 C C . THR A 1 80 ? -4.681 12.038 -7.902 1.00 82.75 80 THR A C 1
ATOM 625 O O . THR A 1 80 ? -5.128 11.969 -9.043 1.00 82.75 80 THR A O 1
ATOM 628 N N . LEU A 1 81 ? -3.607 12.761 -7.586 1.00 81.19 81 LEU A N 1
ATOM 629 C CA . LEU A 1 81 ? -2.779 13.429 -8.583 1.00 81.19 81 LEU A CA 1
ATOM 630 C C . LEU A 1 81 ? -1.889 12.408 -9.299 1.00 81.19 81 LEU A C 1
ATOM 632 O O . LEU A 1 81 ? -1.556 11.359 -8.751 1.00 81.19 81 LEU A O 1
ATOM 636 N N . ARG A 1 82 ? -1.491 12.746 -10.526 1.00 78.38 82 ARG A N 1
ATOM 637 C CA . ARG A 1 82 ? -0.770 11.844 -11.429 1.00 78.38 82 ARG A CA 1
ATOM 638 C C . ARG A 1 82 ? 0.696 11.617 -11.038 1.00 78.38 82 ARG A C 1
ATOM 640 O O . ARG A 1 82 ? 1.271 10.634 -11.454 1.00 78.38 82 ARG A O 1
ATOM 647 N N . ASN A 1 83 ? 1.326 12.502 -10.268 1.00 80.25 83 ASN A N 1
ATOM 648 C CA . ASN A 1 83 ? 2.769 12.442 -9.993 1.00 80.25 83 ASN A CA 1
ATOM 649 C C . ASN A 1 83 ? 3.216 11.169 -9.250 1.00 80.25 83 ASN A C 1
ATOM 651 O O . ASN A 1 83 ? 4.250 10.604 -9.601 1.00 80.25 83 ASN A O 1
ATOM 655 N N . PHE A 1 84 ? 2.429 10.706 -8.276 1.00 80.69 84 PHE A N 1
ATOM 656 C CA . PHE A 1 84 ? 2.707 9.493 -7.501 1.00 80.69 84 PHE A CA 1
ATOM 657 C C . PHE A 1 84 ? 1.445 8.628 -7.365 1.00 80.69 84 PHE A C 1
ATOM 659 O O . PHE A 1 84 ? 0.851 8.554 -6.283 1.00 80.69 84 PHE A O 1
ATOM 666 N N . PRO A 1 85 ? 0.971 8.024 -8.463 1.00 78.38 85 PRO A N 1
ATOM 667 C CA . PRO A 1 85 ? -0.352 7.419 -8.507 1.00 78.38 85 PRO A CA 1
ATOM 668 C C . PRO A 1 85 ? -0.476 6.211 -7.567 1.00 78.38 85 PRO A C 1
ATOM 670 O O . PRO A 1 85 ? -1.486 6.087 -6.872 1.00 78.38 85 PRO A O 1
ATOM 673 N N . ALA A 1 86 ? 0.553 5.367 -7.454 1.00 77.88 86 ALA A N 1
ATOM 674 C CA . ALA A 1 86 ? 0.494 4.159 -6.635 1.00 77.88 86 ALA A CA 1
ATOM 675 C C . ALA A 1 86 ? 0.505 4.497 -5.137 1.00 77.88 86 ALA A C 1
ATOM 677 O O . ALA A 1 86 ? -0.339 4.029 -4.365 1.00 77.88 86 ALA A O 1
ATOM 678 N N . SER A 1 87 ? 1.427 5.366 -4.716 1.00 76.38 87 SER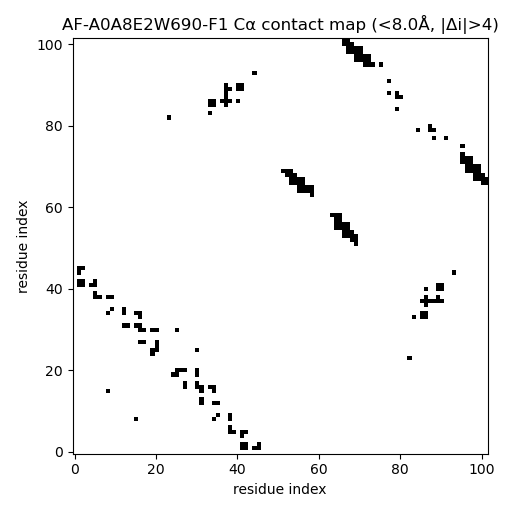 A N 1
ATOM 679 C CA . SER A 1 87 ? 1.555 5.723 -3.296 1.00 76.38 87 SER A CA 1
ATOM 680 C C . SER A 1 87 ? 0.401 6.604 -2.797 1.00 76.38 87 SER A C 1
ATOM 682 O O . SER A 1 87 ? -0.038 6.460 -1.653 1.00 76.38 87 SER A O 1
ATOM 684 N N . MET A 1 88 ? -0.156 7.471 -3.652 1.00 82.75 88 MET A N 1
ATOM 685 C CA . MET A 1 88 ? -1.278 8.344 -3.293 1.00 82.75 88 MET A CA 1
ATOM 686 C C . MET A 1 88 ? -2.589 7.575 -3.119 1.00 82.75 88 MET A C 1
ATOM 688 O O . MET A 1 88 ? -3.355 7.887 -2.202 1.00 82.75 88 MET A O 1
ATOM 692 N N . VAL A 1 89 ? -2.840 6.564 -3.959 1.00 81.75 89 VAL A N 1
ATOM 693 C CA . VAL A 1 89 ? -3.998 5.670 -3.806 1.00 81.75 89 VAL A CA 1
ATOM 694 C C . VAL A 1 89 ? -3.867 4.867 -2.518 1.00 81.75 89 VAL A C 1
ATOM 696 O O . VAL A 1 89 ? -4.787 4.878 -1.692 1.00 81.75 89 VAL A O 1
ATOM 699 N N . ALA A 1 90 ? -2.702 4.252 -2.288 1.00 79.88 90 ALA A N 1
ATOM 700 C CA . ALA A 1 90 ? -2.446 3.504 -1.063 1.00 79.88 90 ALA A CA 1
ATOM 701 C C . ALA A 1 90 ? -2.724 4.375 0.171 1.00 79.88 90 ALA A C 1
ATOM 703 O O . ALA A 1 90 ? -3.506 3.985 1.035 1.00 79.88 90 ALA A O 1
ATOM 704 N N . ARG A 1 91 ? -2.205 5.609 0.203 1.00 79.25 91 ARG A N 1
ATOM 705 C CA . ARG A 1 91 ? -2.361 6.536 1.333 1.00 79.25 91 ARG A CA 1
ATOM 706 C C . ARG A 1 91 ? -3.806 6.962 1.619 1.00 79.25 91 ARG A C 1
ATOM 708 O O . ARG A 1 91 ? -4.167 7.170 2.779 1.00 79.25 91 ARG A O 1
ATOM 715 N N . LYS A 1 92 ? -4.650 7.121 0.594 1.00 78.56 92 LYS A N 1
ATOM 716 C CA . LYS A 1 92 ? -6.063 7.500 0.789 1.00 78.56 92 LYS A CA 1
ATOM 717 C C . LYS A 1 92 ? -6.937 6.339 1.266 1.00 78.56 92 LYS A C 1
ATOM 719 O O . LYS A 1 92 ? -7.978 6.585 1.858 1.00 78.56 92 LYS A O 1
ATOM 724 N N . SER A 1 93 ? -6.491 5.098 1.100 1.00 7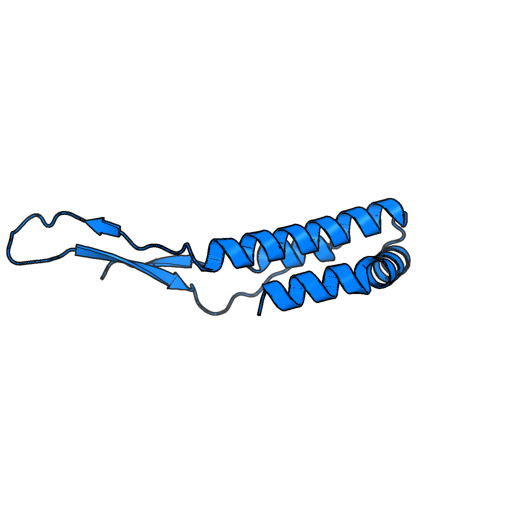5.75 93 SER A N 1
ATOM 725 C CA . SER A 1 93 ? -7.302 3.896 1.339 1.00 75.75 93 SER A CA 1
ATOM 726 C C . SER A 1 93 ? -7.669 3.629 2.812 1.00 75.75 93 SER A C 1
ATOM 728 O O . SER A 1 93 ? -8.438 2.712 3.086 1.00 75.75 93 SER A O 1
ATOM 730 N N . HIS A 1 94 ? -7.141 4.388 3.780 1.00 69.69 94 HIS A N 1
ATOM 731 C CA . HIS A 1 94 ? -7.295 4.075 5.210 1.00 69.69 94 HIS A CA 1
ATOM 732 C C . HIS A 1 94 ? -8.101 5.080 6.045 1.00 69.69 94 HIS A C 1
ATOM 734 O O . HIS A 1 94 ? -8.714 4.701 7.044 1.00 69.69 94 HIS A O 1
ATOM 740 N N . ARG A 1 95 ? -8.076 6.379 5.725 1.00 61.75 95 ARG A N 1
ATOM 741 C CA . ARG A 1 95 ? -8.375 7.412 6.734 1.00 61.75 95 ARG A CA 1
ATOM 742 C C . ARG A 1 95 ? -9.816 7.916 6.691 1.00 61.75 95 ARG A C 1
ATOM 744 O O . ARG A 1 95 ? -10.041 9.061 6.310 1.00 61.75 95 ARG A O 1
ATOM 751 N N . HIS A 1 96 ? -10.771 7.108 7.158 1.00 65.56 96 HIS A N 1
ATOM 752 C CA . HIS A 1 96 ? -12.195 7.476 7.125 1.00 65.56 96 HIS A CA 1
ATOM 753 C C . HIS A 1 96 ? -13.002 6.978 8.339 1.00 65.56 96 HIS A C 1
ATOM 755 O O . HIS A 1 96 ? -13.956 6.217 8.200 1.00 65.56 96 HIS A O 1
ATOM 761 N N . TRP A 1 97 ? -12.642 7.447 9.539 1.00 58.69 97 TRP A N 1
ATOM 762 C CA . TRP A 1 97 ? -13.341 7.129 10.793 1.00 58.69 97 TRP A CA 1
ATOM 763 C C . TRP A 1 97 ? -13.890 8.401 11.446 1.00 58.69 97 TRP A C 1
ATOM 765 O O . TRP A 1 97 ? -13.160 9.387 11.582 1.00 58.69 97 TRP A O 1
ATOM 775 N N . ARG A 1 98 ? -15.155 8.388 11.882 1.00 56.41 98 ARG A N 1
ATOM 776 C CA . ARG A 1 98 ? -15.736 9.452 12.723 1.00 56.41 98 ARG A CA 1
ATOM 777 C C . ARG A 1 98 ? -15.785 9.006 14.185 1.00 56.41 98 ARG A C 1
ATOM 779 O O . ARG A 1 98 ? -15.916 7.819 14.481 1.00 56.41 98 ARG A O 1
ATOM 786 N N . ARG A 1 99 ? -15.676 9.971 15.109 1.00 56.62 99 ARG A N 1
ATOM 787 C CA . ARG A 1 99 ? -16.132 9.776 16.495 1.00 56.62 99 ARG A CA 1
ATOM 788 C C . ARG A 1 99 ? -17.658 9.773 16.462 1.00 56.62 99 ARG A C 1
ATOM 790 O O . ARG A 1 99 ? -18.241 10.752 16.001 1.00 56.62 99 ARG A O 1
ATOM 797 N N . ALA A 1 100 ? -18.260 8.689 16.929 1.00 50.84 100 ALA A N 1
ATOM 798 C CA . ALA A 1 100 ? -19.674 8.635 17.256 1.00 50.84 100 ALA A CA 1
ATOM 799 C C . ALA A 1 100 ? -19.778 8.582 18.786 1.00 50.84 100 ALA A C 1
ATOM 801 O O . ALA A 1 100 ? -19.131 7.745 19.421 1.00 50.84 100 ALA A O 1
ATOM 802 N N . ALA A 1 101 ? -20.520 9.520 19.369 1.00 43.75 101 ALA A N 1
ATOM 803 C CA . ALA A 1 101 ? -20.984 9.415 20.747 1.00 43.75 101 ALA A CA 1
ATOM 804 C C . ALA A 1 101 ? -22.424 8.871 20.693 1.00 43.75 101 ALA A C 1
ATOM 806 O O . ALA A 1 101 ? -23.167 9.326 19.817 1.00 43.75 101 ALA A O 1
ATOM 807 N N . PRO A 1 102 ? -22.779 7.875 21.521 1.00 49.78 102 PRO A N 1
ATOM 808 C CA . PRO A 1 102 ? -24.150 7.391 21.642 1.00 49.78 102 PRO A CA 1
ATOM 809 C C . PRO A 1 102 ? -25.086 8.465 22.203 1.00 49.78 102 PRO A C 1
ATOM 811 O O . PRO A 1 102 ? -24.603 9.346 22.955 1.00 49.78 102 PRO A O 1
#

Mean predicted aligned error: 6.98 Å

Radius of gyration: 19.13 Å; Cα contacts (8 Å, |Δi|>4): 114; chains: 1; bounding box: 41×24×58 Å

Organism: Rhizobium loti (NCBI:txid381)

InterPro domains:
  IPR015590 Aldehyde dehydrogenase domain [PF00171] (2-92)
  IPR016161 Aldehyde/histidinol dehydrogenase [SSF53720] (2-92)
  IPR016162 Aldehyde dehydrogenase, N-terminal [G3DSA:3.40.605.10] (1-96)
  IPR050740 Aldehyde Dehydrogenase Superfamily [PTHR43353] (1-92)

Foldseek 3Di:
DLLVVLVVLVVCLQVQLVVLCVVPVDDSVVSSVLSNLLSVLSVVLVVCVVVQDKDWDDDPDPVDTWIKHKDFQPDDDDDDDSPRVSNRVSNVPHPGIDTDTD